Protein AF-A0AA40JRA1-F1 (afdb_monomer)

Foldseek 3Di:
DDDVVVVVVLVVVLCVVCVVLLVVLCCFLPVVLVVVLVCLVVCPVVHDPVSNVVSVVVNVVSVLSNQLSVQLVVCSSVVVDDSVCSSVRSVVCSVVVVVVVVVVVVVVVVVCVVPVVVCVVVVDDPD

Nearest PDB structures (foldseek):
  4whe-assembly1_A  TM=5.101E-01  e=4.715E+00  Escherichia coli K-12
  7o3z-assembly1_F  TM=3.644E-01  e=2.823E+00  Synechocystis sp. PCC 6803 substr. Kazusa
  7o40-assembly1_F  TM=4.277E-01  e=4.454E+00  Synechocystis sp. PCC 6803 substr. Kazusa
  8qbr-assembly1_A  TM=3.383E-01  e=5.594E+00  Nostoc punctiforme

Solvent-accessible surface area (backbone atoms only — not comparable to full-atom values): 6986 Å² total; per-residue (Å²): 132,86,56,69,66,62,55,50,53,52,49,52,50,52,46,65,80,36,38,87,62,49,47,63,44,46,43,62,22,45,49,51,42,53,64,55,56,73,49,46,65,67,60,45,61,91,42,54,72,68,56,43,51,52,51,52,54,50,51,51,51,39,52,53,40,29,52,33,34,52,42,17,52,48,28,40,76,67,65,75,33,57,73,87,48,10,59,56,53,12,59,73,44,39,64,62,49,49,53,50,50,52,50,50,48,52,51,52,53,60,70,50,47,61,57,64,52,52,42,46,77,70,69,48,83,88,126

Structure (mmCIF, N/CA/C/O backbone):
data_AF-A0AA40JRA1-F1
#
_entry.id   AF-A0AA40JRA1-F1
#
loop_
_atom_site.group_PDB
_atom_site.id
_atom_site.type_symbol
_atom_site.label_atom_id
_atom_site.label_alt_id
_atom_site.label_comp_id
_atom_site.label_asym_id
_atom_site.label_entity_id
_atom_site.label_seq_id
_atom_site.pdbx_PDB_ins_code
_atom_site.Cartn_x
_atom_site.Cartn_y
_atom_site.Cartn_z
_atom_site.occupancy
_atom_site.B_iso_or_equiv
_atom_site.auth_seq_id
_atom_site.auth_comp_id
_atom_site.auth_asym_id
_atom_site.auth_atom_id
_atom_site.pdbx_PDB_model_num
ATOM 1 N N . MET A 1 1 ? 16.091 -24.709 -1.041 1.00 64.38 1 MET A N 1
ATOM 2 C CA . MET A 1 1 ? 15.879 -23.505 -0.207 1.00 64.38 1 MET A CA 1
ATOM 3 C C . MET A 1 1 ? 16.682 -22.359 -0.797 1.00 64.38 1 MET A C 1
ATOM 5 O O . MET A 1 1 ? 17.833 -22.584 -1.155 1.00 64.38 1 MET A O 1
ATOM 9 N N . ALA A 1 2 ? 16.090 -21.173 -0.958 1.00 75.12 2 ALA A N 1
ATOM 10 C CA . ALA A 1 2 ? 16.838 -19.990 -1.382 1.00 75.12 2 ALA A CA 1
ATOM 11 C C . ALA A 1 2 ? 17.784 -19.551 -0.253 1.00 75.12 2 ALA A C 1
ATOM 13 O O . ALA A 1 2 ? 17.386 -19.539 0.911 1.00 75.12 2 ALA A O 1
ATOM 14 N N . LYS A 1 3 ? 19.038 -19.221 -0.579 1.00 91.19 3 LYS A N 1
ATOM 15 C CA . LYS A 1 3 ? 19.971 -18.625 0.387 1.00 91.19 3 LYS A CA 1
ATOM 16 C C . LYS A 1 3 ? 19.662 -17.134 0.489 1.00 91.19 3 LYS A C 1
ATOM 18 O O . LYS A 1 3 ? 19.595 -16.467 -0.540 1.00 91.19 3 LYS A O 1
ATOM 23 N N . MET A 1 4 ? 19.504 -16.613 1.707 1.00 91.38 4 MET A N 1
ATOM 24 C CA . MET A 1 4 ? 19.113 -15.211 1.914 1.00 91.38 4 MET A CA 1
ATOM 25 C C . MET A 1 4 ? 20.118 -14.219 1.308 1.00 91.38 4 MET A C 1
ATOM 27 O O . MET A 1 4 ? 19.705 -13.219 0.732 1.00 91.38 4 MET A O 1
ATOM 31 N N . GLY A 1 5 ? 21.419 -14.541 1.331 1.00 91.44 5 GLY A N 1
ATOM 32 C CA . GLY A 1 5 ? 22.442 -13.734 0.651 1.00 91.44 5 GLY A CA 1
ATOM 33 C C . GLY A 1 5 ? 22.158 -13.563 -0.844 1.00 91.44 5 GLY A C 1
ATOM 34 O O . GLY A 1 5 ? 22.122 -12.449 -1.342 1.00 91.44 5 GLY A O 1
ATOM 35 N N . THR A 1 6 ? 21.796 -14.648 -1.535 1.00 92.44 6 THR A N 1
ATOM 36 C CA . THR A 1 6 ? 21.457 -14.607 -2.967 1.00 92.44 6 THR A CA 1
ATOM 37 C C . THR A 1 6 ? 20.210 -13.769 -3.262 1.00 92.44 6 THR A C 1
ATOM 39 O O . THR A 1 6 ? 20.105 -13.186 -4.337 1.00 92.44 6 THR A O 1
ATOM 42 N N . VAL A 1 7 ? 19.247 -13.708 -2.338 1.00 91.12 7 VAL A N 1
ATOM 43 C CA . VAL A 1 7 ? 18.057 -12.853 -2.496 1.00 91.12 7 VAL A CA 1
ATOM 44 C C . VAL A 1 7 ? 18.444 -11.380 -2.387 1.00 91.12 7 VAL A C 1
ATOM 46 O O . VAL A 1 7 ? 17.977 -10.567 -3.184 1.00 91.12 7 VAL A O 1
ATOM 49 N N . TRP A 1 8 ? 19.315 -11.043 -1.435 1.00 92.00 8 TRP A N 1
ATOM 50 C CA . TRP A 1 8 ? 19.790 -9.676 -1.248 1.00 92.00 8 TRP A CA 1
ATOM 51 C C . TRP A 1 8 ? 20.636 -9.195 -2.426 1.00 92.00 8 TRP A C 1
ATOM 53 O O . TRP A 1 8 ? 20.359 -8.124 -2.960 1.00 92.00 8 TRP A O 1
ATOM 63 N N . ASP A 1 9 ? 21.573 -10.023 -2.898 1.00 94.38 9 ASP A N 1
ATOM 64 C CA . ASP A 1 9 ? 22.420 -9.703 -4.051 1.00 94.38 9 ASP A CA 1
ATOM 65 C C . ASP A 1 9 ? 21.569 -9.398 -5.292 1.00 94.38 9 ASP A C 1
ATOM 67 O O . ASP A 1 9 ? 21.721 -8.348 -5.912 1.00 94.38 9 ASP A O 1
ATOM 71 N N . ARG A 1 10 ? 20.583 -10.255 -5.593 1.00 92.00 10 ARG A N 1
ATOM 72 C CA . ARG A 1 10 ? 19.661 -10.048 -6.724 1.00 92.00 10 ARG A CA 1
ATOM 73 C C . ARG A 1 10 ? 18.773 -8.820 -6.563 1.00 92.00 10 ARG A C 1
ATOM 75 O O . ARG A 1 10 ? 18.413 -8.187 -7.551 1.00 92.00 10 ARG A O 1
ATOM 82 N N . THR A 1 11 ? 18.384 -8.493 -5.333 1.00 91.50 11 THR A N 1
ATOM 83 C CA . THR A 1 11 ? 17.578 -7.295 -5.065 1.00 91.50 11 THR A CA 1
ATOM 84 C C . THR A 1 11 ? 18.410 -6.034 -5.281 1.00 91.50 11 THR A C 1
ATOM 86 O O . THR A 1 11 ? 17.927 -5.088 -5.899 1.00 91.50 11 THR A O 1
ATOM 89 N N . ALA A 1 12 ? 19.662 -6.024 -4.817 1.00 93.38 12 ALA A N 1
ATOM 90 C CA . ALA A 1 12 ? 20.586 -4.915 -5.023 1.00 93.38 12 ALA A CA 1
ATOM 91 C C . ALA A 1 12 ? 20.903 -4.711 -6.513 1.00 93.38 12 ALA A C 1
ATOM 93 O O . ALA A 1 12 ? 20.855 -3.578 -6.985 1.00 93.38 12 ALA A O 1
ATOM 94 N N . GLU A 1 13 ? 21.141 -5.797 -7.253 1.00 93.50 13 GLU A N 1
ATOM 95 C CA . GLU A 1 13 ? 21.330 -5.781 -8.710 1.00 93.50 13 GLU A CA 1
ATOM 96 C C . GLU A 1 13 ? 20.097 -5.200 -9.422 1.00 93.50 13 GLU A C 1
ATOM 98 O O . GLU A 1 13 ? 20.208 -4.209 -10.142 1.00 93.50 13 GLU A O 1
ATOM 103 N N . PHE A 1 14 ? 18.894 -5.709 -9.122 1.00 92.69 14 PHE A N 1
ATOM 104 C CA . PHE A 1 14 ? 17.647 -5.183 -9.690 1.00 92.69 14 PHE A CA 1
ATOM 105 C C . PHE A 1 14 ? 17.458 -3.686 -9.413 1.00 92.69 14 PHE A C 1
ATOM 107 O O . PHE A 1 14 ? 17.082 -2.933 -10.316 1.00 92.69 14 PHE A O 1
ATOM 114 N N . LEU A 1 15 ? 17.690 -3.250 -8.172 1.00 92.38 15 LEU A N 1
ATOM 115 C CA . LEU A 1 15 ? 17.545 -1.848 -7.788 1.00 92.38 15 LEU A CA 1
ATOM 116 C C . LEU A 1 15 ? 18.591 -0.960 -8.461 1.00 92.38 15 LEU A C 1
ATOM 118 O O . LEU A 1 15 ? 18.236 0.142 -8.867 1.00 92.38 15 LEU A O 1
ATOM 122 N N . GLY A 1 16 ? 19.833 -1.429 -8.602 1.00 91.94 16 GLY A N 1
ATOM 123 C CA . GLY A 1 16 ? 20.887 -0.724 -9.329 1.00 91.94 16 GLY A CA 1
ATOM 124 C C . GLY A 1 16 ? 20.519 -0.514 -10.796 1.00 91.94 16 GLY A C 1
ATOM 125 O O . GLY A 1 16 ? 20.532 0.618 -11.279 1.00 91.94 16 GLY A O 1
ATOM 126 N N . ASP A 1 17 ? 20.086 -1.580 -11.466 1.00 91.94 17 ASP A N 1
ATOM 127 C CA . ASP A 1 17 ? 19.775 -1.563 -12.898 1.00 91.94 17 ASP A CA 1
ATOM 128 C C . ASP A 1 17 ? 18.491 -0.791 -13.231 1.00 91.94 17 ASP A C 1
ATOM 130 O O . ASP A 1 17 ? 18.360 -0.207 -14.309 1.00 91.94 17 ASP A O 1
ATOM 134 N N . ASN A 1 18 ? 17.525 -0.766 -12.308 1.00 91.94 18 ASN A N 1
ATOM 135 C CA . ASN A 1 18 ? 16.201 -0.187 -12.544 1.00 91.94 18 ASN A CA 1
ATOM 136 C C . ASN A 1 18 ? 15.942 1.087 -11.737 1.00 91.94 18 ASN A C 1
ATOM 138 O O . ASN A 1 18 ? 14.810 1.571 -11.732 1.00 91.94 18 ASN A O 1
ATOM 142 N N . LEU A 1 19 ? 16.954 1.669 -11.082 1.00 92.19 19 LEU A N 1
ATOM 143 C CA . LEU A 1 19 ? 16.772 2.788 -10.150 1.00 92.19 19 LEU A CA 1
ATOM 144 C C . LEU A 1 19 ? 15.938 3.928 -10.747 1.00 92.19 19 LEU A C 1
ATOM 146 O O . LEU A 1 19 ? 15.007 4.411 -10.107 1.00 92.19 19 LEU A O 1
ATOM 150 N N . GLY A 1 20 ? 16.218 4.314 -11.996 1.00 92.25 20 GLY A N 1
ATOM 151 C CA . GLY A 1 20 ? 15.498 5.392 -12.680 1.00 92.25 20 GLY A CA 1
ATOM 152 C C . GLY A 1 20 ? 14.000 5.124 -12.882 1.00 92.25 20 GLY A C 1
ATOM 153 O O . GLY A 1 20 ? 13.214 6.067 -12.938 1.00 92.25 20 GLY A O 1
ATOM 154 N N . ALA A 1 21 ? 13.589 3.857 -12.956 1.00 91.94 21 ALA A N 1
ATOM 155 C CA . ALA A 1 21 ? 12.188 3.459 -13.070 1.00 91.94 21 ALA A CA 1
ATOM 156 C C . ALA A 1 21 ? 11.536 3.208 -11.702 1.00 91.94 21 ALA A C 1
ATOM 158 O O . ALA A 1 21 ? 10.383 3.582 -11.483 1.00 91.94 21 ALA A O 1
ATOM 159 N N . THR A 1 22 ? 12.269 2.590 -10.777 1.00 93.19 22 THR A N 1
ATOM 160 C CA . THR A 1 22 ? 11.745 2.171 -9.473 1.00 93.19 22 THR A CA 1
ATOM 161 C C . THR A 1 22 ? 11.646 3.338 -8.494 1.00 93.19 22 THR A C 1
ATOM 163 O O . THR A 1 22 ? 10.679 3.422 -7.739 1.00 93.19 22 THR A O 1
ATOM 166 N N . LEU A 1 23 ? 12.610 4.264 -8.518 1.00 95.06 23 LEU A N 1
ATOM 167 C CA . LEU A 1 23 ? 12.700 5.365 -7.557 1.00 95.06 23 LEU A CA 1
ATOM 168 C C . LEU A 1 23 ? 11.488 6.312 -7.606 1.00 95.06 23 LEU A C 1
ATOM 170 O O . LEU A 1 23 ? 10.924 6.565 -6.543 1.00 95.06 23 LEU A O 1
ATOM 174 N N . PRO A 1 24 ? 11.013 6.799 -8.772 1.00 95.06 24 PRO A N 1
ATOM 175 C CA . PRO A 1 24 ? 9.838 7.672 -8.810 1.00 95.06 24 PRO A CA 1
ATOM 176 C C . PRO A 1 24 ? 8.584 6.995 -8.251 1.00 95.06 24 PRO A C 1
ATOM 178 O O . PRO A 1 24 ? 7.819 7.618 -7.516 1.00 95.06 24 PRO A O 1
ATOM 181 N N . VAL A 1 25 ? 8.394 5.705 -8.555 1.00 95.69 25 VAL A N 1
ATOM 182 C CA . VAL A 1 25 ? 7.275 4.913 -8.026 1.00 95.69 25 VAL A CA 1
ATOM 183 C C . VAL A 1 25 ? 7.405 4.767 -6.515 1.00 95.69 25 VAL A C 1
ATOM 185 O O . VAL A 1 25 ? 6.429 4.982 -5.806 1.00 95.69 25 VAL A O 1
ATOM 188 N N . ALA A 1 26 ? 8.600 4.452 -6.011 1.00 95.94 26 ALA A N 1
ATOM 189 C CA . ALA A 1 26 ? 8.823 4.275 -4.582 1.00 95.94 26 ALA A CA 1
ATOM 190 C C . ALA A 1 26 ? 8.617 5.575 -3.790 1.00 95.94 26 ALA A C 1
ATOM 192 O O . ALA A 1 26 ? 8.000 5.565 -2.722 1.00 95.94 26 ALA A O 1
ATOM 193 N N . LEU A 1 27 ? 9.084 6.702 -4.336 1.00 97.56 27 LEU A N 1
ATOM 194 C CA . LEU A 1 27 ? 8.881 8.015 -3.736 1.00 97.56 27 LEU A CA 1
ATOM 195 C C . LEU A 1 27 ? 7.393 8.370 -3.678 1.00 97.56 27 LEU A C 1
ATOM 197 O O . LEU A 1 27 ? 6.885 8.728 -2.618 1.00 97.56 27 LEU A O 1
ATOM 201 N N . LEU A 1 28 ? 6.688 8.226 -4.800 1.00 97.25 28 LEU A N 1
ATOM 202 C CA . LEU A 1 28 ? 5.277 8.584 -4.902 1.00 97.25 28 LEU A CA 1
ATOM 203 C C . LEU A 1 28 ? 4.376 7.664 -4.072 1.00 97.25 28 LEU A C 1
ATOM 205 O O . LEU A 1 28 ? 3.473 8.146 -3.396 1.00 97.25 28 LEU A O 1
ATOM 209 N N . ALA A 1 29 ? 4.588 6.352 -4.155 1.00 97.50 29 ALA A N 1
ATOM 210 C CA . ALA A 1 29 ? 3.658 5.370 -3.615 1.00 97.50 29 ALA A CA 1
ATOM 211 C C . ALA A 1 29 ? 3.943 4.967 -2.169 1.00 97.50 29 ALA A C 1
ATOM 213 O O . ALA A 1 29 ? 3.034 4.468 -1.520 1.00 97.50 29 ALA A O 1
ATOM 214 N N . PHE A 1 30 ? 5.160 5.175 -1.658 1.00 97.00 30 PHE A N 1
ATOM 215 C CA . PHE A 1 30 ? 5.511 4.774 -0.291 1.00 97.00 30 PHE A CA 1
ATOM 216 C C . PHE A 1 30 ? 6.046 5.937 0.538 1.00 97.00 30 PHE A C 1
ATOM 218 O O . PHE A 1 30 ? 5.516 6.213 1.611 1.00 97.00 30 PHE A O 1
ATOM 225 N N . PHE A 1 31 ? 7.072 6.640 0.049 1.00 97.62 31 PHE A N 1
ATOM 226 C CA . PHE A 1 31 ? 7.738 7.677 0.842 1.00 97.62 31 PHE A CA 1
ATOM 227 C C . PHE A 1 31 ? 6.816 8.864 1.145 1.00 97.62 31 PHE A C 1
ATOM 229 O O . PHE A 1 31 ? 6.709 9.272 2.302 1.00 97.62 31 PHE A O 1
ATOM 236 N N . VAL A 1 32 ? 6.143 9.409 0.127 1.00 97.25 32 VAL A N 1
ATOM 237 C CA . VAL A 1 32 ? 5.235 10.557 0.284 1.00 97.25 32 VAL A CA 1
ATOM 238 C C . VAL A 1 32 ? 4.071 10.218 1.227 1.00 97.25 32 VAL A C 1
ATOM 240 O O . VAL A 1 32 ? 3.911 10.942 2.211 1.00 97.25 32 VAL A O 1
ATOM 243 N N . PRO A 1 33 ? 3.316 9.117 1.021 1.00 97.19 33 PRO A N 1
ATOM 244 C CA . PRO A 1 33 ? 2.302 8.671 1.971 1.00 97.19 33 PRO A CA 1
ATOM 245 C C . PRO A 1 33 ? 2.811 8.538 3.405 1.00 97.19 33 PRO A C 1
ATOM 247 O O . PRO A 1 33 ? 2.269 9.176 4.302 1.00 97.19 33 PRO A O 1
ATOM 250 N N . ALA A 1 34 ? 3.892 7.783 3.624 1.00 96.06 34 ALA A N 1
ATOM 251 C CA . ALA A 1 34 ? 4.414 7.535 4.966 1.00 96.06 34 ALA A CA 1
ATOM 252 C C . ALA A 1 34 ? 4.858 8.826 5.674 1.00 96.06 34 ALA A C 1
ATOM 254 O O . ALA A 1 34 ? 4.609 8.999 6.868 1.00 96.06 34 ALA A O 1
ATOM 255 N N . SER A 1 35 ? 5.469 9.755 4.932 1.00 95.94 35 SER A N 1
ATOM 256 C CA . SER A 1 35 ? 5.907 11.050 5.467 1.00 95.94 35 SER A CA 1
ATOM 257 C C . SER A 1 35 ? 4.728 11.919 5.915 1.00 95.94 35 SER A C 1
ATOM 259 O O . SER A 1 35 ? 4.813 12.602 6.934 1.00 95.94 35 SER A O 1
ATOM 261 N N . ILE A 1 36 ? 3.618 11.886 5.171 1.00 96.19 36 ILE A N 1
ATOM 262 C CA . ILE A 1 36 ? 2.409 12.655 5.485 1.00 96.19 36 ILE A CA 1
ATOM 263 C C . ILE A 1 36 ? 1.633 11.993 6.633 1.00 96.19 36 ILE A C 1
ATOM 265 O O . ILE A 1 36 ? 1.267 12.663 7.601 1.00 96.19 36 ILE A O 1
ATOM 269 N N . GLU A 1 37 ? 1.423 10.676 6.563 1.00 95.88 37 GLU A N 1
ATOM 270 C CA . GLU A 1 37 ? 0.675 9.913 7.571 1.00 95.88 37 GLU A CA 1
ATOM 271 C C . GLU A 1 37 ? 1.318 9.972 8.957 1.00 95.88 37 GLU A C 1
ATOM 273 O O . GLU A 1 37 ? 0.602 9.978 9.961 1.00 95.88 37 GLU A O 1
ATOM 278 N N . GLY A 1 38 ? 2.648 10.103 9.032 1.00 92.69 38 GLY A N 1
ATOM 279 C CA . GLY A 1 38 ? 3.363 10.300 10.295 1.00 92.69 38 GLY A CA 1
ATOM 280 C C . GLY A 1 38 ? 2.854 11.492 11.117 1.00 92.69 38 GLY A C 1
ATOM 281 O O . GLY A 1 38 ? 2.964 11.485 12.341 1.00 92.69 38 GLY A O 1
ATOM 282 N N . SER A 1 39 ? 2.222 12.480 10.474 1.00 92.88 39 SER A N 1
ATOM 283 C CA . SER A 1 39 ? 1.650 13.658 11.142 1.00 92.88 39 SER A CA 1
ATOM 284 C C . SER A 1 39 ? 0.168 13.507 11.519 1.00 92.88 39 SER A C 1
ATOM 286 O O . SER A 1 39 ? -0.370 14.338 12.252 1.00 92.88 39 SER A O 1
ATOM 288 N N . PHE A 1 40 ? -0.526 12.457 11.059 1.00 95.25 40 PHE A N 1
ATOM 289 C CA . PHE A 1 40 ? -1.984 12.349 11.211 1.00 95.25 40 PHE A CA 1
ATOM 290 C C . PHE A 1 40 ? -2.427 12.201 12.662 1.00 95.25 40 PHE A C 1
ATOM 292 O O . PHE A 1 40 ? -3.486 12.702 13.023 1.00 95.25 40 PHE A O 1
ATOM 299 N N . GLN A 1 41 ? -1.648 11.527 13.510 1.00 93.56 41 GLN A N 1
ATOM 300 C CA . GLN A 1 41 ? -2.039 11.343 14.912 1.00 93.56 41 GLN A CA 1
ATOM 301 C C . GLN A 1 41 ? -2.106 12.674 15.665 1.00 93.56 41 GLN A C 1
ATOM 303 O O . GLN A 1 41 ? -3.088 12.929 16.357 1.00 93.56 41 GLN A O 1
ATOM 308 N N . ALA A 1 42 ? -1.117 13.547 15.462 1.00 93.25 42 ALA A N 1
ATOM 309 C CA . ALA A 1 42 ? -1.124 14.886 16.038 1.00 93.25 42 ALA A CA 1
ATOM 310 C C . ALA A 1 42 ? -2.297 15.724 15.503 1.00 93.25 42 ALA A C 1
ATOM 312 O O . ALA A 1 42 ? -2.967 16.394 16.278 1.00 93.25 42 ALA A O 1
ATOM 313 N N . ALA A 1 43 ? -2.595 15.632 14.202 1.00 91.69 43 ALA A N 1
ATOM 314 C CA . ALA A 1 43 ? -3.710 16.357 13.589 1.00 91.69 43 ALA A CA 1
ATOM 315 C C . ALA A 1 43 ? -5.098 15.867 14.050 1.00 91.69 43 ALA A C 1
ATOM 317 O O . ALA A 1 43 ? -6.042 16.650 14.113 1.00 91.69 43 ALA A O 1
ATOM 318 N N . LYS A 1 44 ? -5.237 14.575 14.376 1.00 94.81 44 LYS A N 1
ATOM 319 C CA . LYS A 1 44 ? -6.481 14.004 14.919 1.00 94.81 44 LYS A CA 1
ATOM 320 C C . LYS A 1 44 ? -6.707 14.385 16.384 1.00 94.81 44 LYS A C 1
ATOM 322 O O . LYS A 1 44 ? -7.855 14.459 16.816 1.00 94.81 44 LYS A O 1
ATOM 327 N N . ALA A 1 45 ? -5.644 14.609 17.154 1.00 94.06 45 ALA A N 1
ATOM 328 C CA . ALA A 1 45 ? -5.748 14.956 18.566 1.00 94.06 45 ALA A CA 1
ATOM 329 C C . ALA A 1 45 ? -6.397 16.342 18.742 1.00 94.06 45 ALA A C 1
ATOM 331 O O . ALA A 1 45 ? -5.811 17.364 18.401 1.00 94.06 45 ALA A O 1
ATOM 332 N N . GLY A 1 46 ? -7.626 16.374 19.265 1.00 88.31 46 GLY A N 1
ATOM 333 C CA . GLY A 1 46 ? -8.403 17.613 19.415 1.00 88.31 46 GLY A CA 1
ATOM 334 C C . GLY A 1 46 ? -9.011 18.146 18.111 1.00 88.31 46 GLY A C 1
ATOM 335 O O . GLY A 1 46 ? -9.557 19.247 18.104 1.00 88.31 46 GLY A O 1
ATOM 336 N N . GLY A 1 47 ? -8.927 17.381 17.018 1.00 91.56 47 GLY A N 1
ATOM 337 C CA . GLY A 1 47 ? -9.550 17.715 15.740 1.00 91.56 47 GLY A CA 1
ATOM 338 C C . GLY A 1 47 ? -11.064 17.488 15.747 1.00 91.56 47 GLY A C 1
ATOM 339 O O . GLY A 1 47 ? -11.583 16.680 16.519 1.00 91.56 47 GLY A O 1
ATOM 340 N N . SER A 1 48 ? -11.781 18.182 14.859 1.00 96.56 48 SER A N 1
ATOM 341 C CA . SER A 1 48 ? -13.216 17.944 14.678 1.00 96.56 48 SER A CA 1
ATOM 342 C C . SER A 1 48 ? -13.479 16.563 14.047 1.00 96.56 48 SER A C 1
ATOM 344 O O . SER A 1 48 ? -12.611 16.035 13.339 1.00 96.56 48 SER A O 1
ATOM 346 N N . PRO A 1 49 ? -14.665 15.958 14.254 1.00 95.94 49 PRO A N 1
ATOM 347 C CA . PRO A 1 49 ? -15.012 14.675 13.640 1.00 95.94 49 PRO A CA 1
ATOM 348 C C . PRO A 1 49 ? -14.881 14.670 12.108 1.00 95.94 49 PRO A C 1
ATOM 350 O O . PRO A 1 49 ? -14.447 13.673 11.530 1.00 95.94 49 PRO A O 1
ATOM 353 N N . GLU A 1 50 ? -15.197 15.786 11.444 1.00 96.44 50 GLU A N 1
ATOM 354 C CA . GLU A 1 50 ? -15.078 15.926 9.989 1.00 96.44 50 GLU A CA 1
ATOM 355 C C . GLU A 1 50 ? -13.615 15.890 9.536 1.00 96.44 50 GLU A C 1
ATOM 357 O O . GLU A 1 50 ? -13.287 15.221 8.553 1.00 96.44 50 GLU A O 1
ATOM 362 N N . LEU A 1 51 ? -12.719 16.556 10.277 1.00 96.19 51 LEU A N 1
ATOM 363 C CA . LEU A 1 51 ? -11.283 16.497 10.012 1.00 96.19 51 LEU A CA 1
ATOM 364 C C . LEU A 1 51 ? -10.776 15.061 10.161 1.00 96.19 51 LEU A C 1
ATOM 366 O O . LEU A 1 51 ? -10.099 14.556 9.267 1.00 96.19 51 LEU A O 1
ATOM 370 N N . VAL A 1 52 ? -11.144 14.379 11.247 1.00 96.69 52 VAL A N 1
ATOM 371 C CA . VAL A 1 52 ? -10.739 12.988 11.494 1.00 96.69 52 VAL A CA 1
ATOM 372 C C . VAL A 1 52 ? -11.188 12.071 10.353 1.00 96.69 52 VAL A C 1
ATOM 374 O O . VAL A 1 52 ? -10.381 11.293 9.842 1.00 96.69 52 VAL A O 1
ATOM 377 N N . LEU A 1 53 ? -12.441 12.191 9.905 1.00 96.81 53 LEU A N 1
ATOM 378 C CA . LEU A 1 53 ? -12.955 11.427 8.768 1.00 96.81 53 LEU A CA 1
ATOM 379 C C . LEU A 1 53 ? -12.174 11.724 7.481 1.00 96.81 53 LEU A C 1
ATOM 381 O O . LEU A 1 53 ? -11.802 10.797 6.762 1.00 96.81 53 LEU A O 1
ATOM 385 N N . SER A 1 54 ? -11.885 12.998 7.203 1.00 97.38 54 SER A N 1
ATOM 386 C CA . SER A 1 54 ? -11.123 13.387 6.012 1.00 97.38 54 SER A CA 1
ATOM 387 C C . SER A 1 54 ? -9.721 12.766 5.994 1.00 97.38 54 SER A C 1
ATOM 389 O O . SER A 1 54 ? -9.295 12.244 4.965 1.00 97.38 54 SER A O 1
ATOM 391 N N . LEU A 1 55 ? -9.040 12.716 7.145 1.00 97.19 55 LEU A N 1
ATOM 392 C CA . LEU A 1 55 ? -7.720 12.099 7.273 1.00 97.19 55 LEU A CA 1
ATOM 393 C C . LEU A 1 55 ? -7.771 10.585 7.038 1.00 97.19 55 LEU A C 1
ATOM 395 O O . 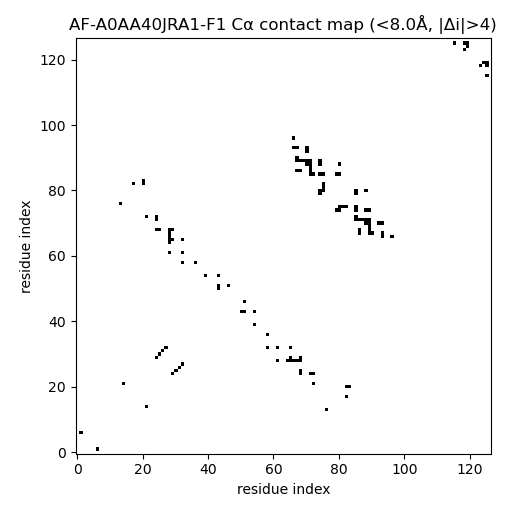LEU A 1 55 ? -6.885 10.046 6.378 1.00 97.19 55 LEU A O 1
ATOM 399 N N . TYR A 1 56 ? -8.822 9.897 7.499 1.00 96.62 56 TYR A N 1
ATOM 400 C CA . TYR A 1 56 ? -9.013 8.476 7.188 1.00 96.62 56 TYR A CA 1
ATOM 401 C C . TYR A 1 56 ? -9.256 8.225 5.697 1.00 96.62 56 TYR A C 1
ATOM 403 O O . TYR A 1 56 ? -8.731 7.257 5.149 1.00 96.62 56 TYR A O 1
ATOM 411 N N . LEU A 1 57 ? -10.004 9.095 5.013 1.00 97.56 57 LEU A N 1
ATOM 412 C CA . LEU A 1 57 ? -10.200 8.986 3.563 1.00 97.56 57 LEU A CA 1
ATOM 413 C C . LEU A 1 57 ? -8.893 9.212 2.791 1.00 97.56 57 LEU A C 1
ATOM 415 O O . LEU A 1 57 ? -8.618 8.495 1.828 1.00 97.56 57 LEU A O 1
ATOM 419 N N . VAL A 1 58 ? -8.060 10.160 3.232 1.00 97.69 58 VAL A N 1
ATOM 420 C CA . VAL A 1 58 ? -6.721 10.368 2.658 1.00 97.69 58 VAL A CA 1
ATOM 421 C C . VAL A 1 58 ? -5.833 9.147 2.897 1.00 97.69 58 VAL A C 1
ATOM 423 O O . VAL A 1 58 ? -5.196 8.672 1.960 1.00 97.69 58 VAL A O 1
ATOM 426 N N . GLN A 1 59 ? -5.841 8.586 4.109 1.00 96.75 59 GLN A N 1
ATOM 427 C CA . GLN A 1 59 ? -5.104 7.360 4.427 1.00 96.75 59 GLN A CA 1
ATOM 428 C C . GLN A 1 59 ? -5.557 6.179 3.554 1.00 96.75 59 GLN A C 1
ATOM 430 O O . GLN A 1 59 ? -4.734 5.419 3.047 1.00 96.75 59 GLN A O 1
ATOM 435 N N . LEU A 1 60 ? -6.861 6.045 3.302 1.00 96.12 60 LEU A N 1
ATOM 436 C CA . LEU A 1 60 ? -7.380 5.033 2.383 1.00 96.12 60 LEU A CA 1
ATOM 437 C C . LEU A 1 60 ? -6.848 5.241 0.955 1.00 96.12 60 LEU A C 1
ATOM 439 O O . LEU A 1 60 ? -6.406 4.284 0.317 1.00 96.12 60 LEU A O 1
ATOM 443 N N . ALA A 1 61 ? -6.850 6.481 0.456 1.00 97.44 61 ALA A N 1
ATOM 444 C CA . ALA A 1 61 ? -6.308 6.805 -0.864 1.00 97.44 61 ALA A CA 1
ATOM 445 C C . ALA A 1 61 ? -4.804 6.487 -0.965 1.00 97.44 61 ALA A C 1
ATOM 447 O O . ALA A 1 61 ? -4.352 5.923 -1.964 1.00 97.44 61 ALA A O 1
ATOM 448 N N . PHE A 1 62 ? -4.039 6.779 0.086 1.00 97.94 62 PHE A N 1
ATOM 449 C CA . PHE A 1 62 ? -2.630 6.414 0.204 1.00 97.94 62 PHE A CA 1
ATOM 450 C C . PHE A 1 62 ? -2.398 4.902 0.244 1.00 97.94 62 PHE A C 1
ATOM 452 O O . PHE A 1 62 ? -1.483 4.413 -0.423 1.00 97.94 62 PHE A O 1
ATOM 459 N N . GLY A 1 63 ? -3.254 4.143 0.927 1.00 96.31 63 GLY A N 1
ATOM 460 C CA . GLY A 1 63 ? -3.224 2.681 0.898 1.00 96.31 63 GLY A CA 1
ATOM 461 C C . GLY A 1 63 ? -3.443 2.120 -0.511 1.00 96.31 63 GLY A C 1
ATOM 462 O O . GLY A 1 63 ? -2.706 1.240 -0.958 1.00 96.31 63 GLY A O 1
ATOM 463 N N . ILE A 1 64 ? -4.402 2.678 -1.259 1.00 96.75 64 ILE A N 1
ATOM 464 C CA . ILE A 1 64 ? -4.654 2.300 -2.660 1.00 96.75 64 ILE A CA 1
ATOM 465 C C . ILE A 1 64 ? -3.445 2.635 -3.546 1.00 96.75 64 ILE A C 1
ATOM 467 O O . ILE A 1 64 ? -3.033 1.815 -4.371 1.00 96.75 64 ILE A O 1
ATOM 471 N N . LEU A 1 65 ? -2.848 3.815 -3.362 1.00 97.56 65 LEU A N 1
ATOM 472 C CA . LEU A 1 65 ? -1.651 4.233 -4.092 1.00 97.56 65 LEU A CA 1
ATOM 473 C C . LEU A 1 65 ? -0.450 3.322 -3.786 1.00 97.56 65 LEU A C 1
AT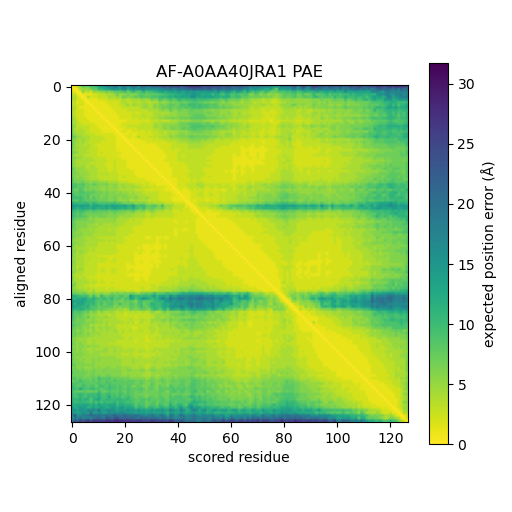OM 475 O O . LEU A 1 65 ? 0.265 2.915 -4.702 1.00 97.56 65 LEU A O 1
ATOM 479 N N . SER A 1 66 ? -0.271 2.942 -2.521 1.00 97.56 66 SER A N 1
ATOM 480 C CA . SER A 1 66 ? 0.771 2.008 -2.079 1.00 97.56 66 SER A CA 1
ATOM 481 C C . SER A 1 66 ? 0.589 0.627 -2.712 1.00 97.56 66 SER A C 1
ATOM 483 O O . SER A 1 66 ? 1.554 0.018 -3.178 1.00 97.56 66 SER A O 1
ATOM 485 N N . LEU A 1 67 ? -0.655 0.141 -2.799 1.00 96.94 67 LEU A N 1
ATOM 486 C CA . LEU A 1 67 ? -0.976 -1.122 -3.464 1.00 96.94 67 LEU A CA 1
ATOM 487 C C . LEU A 1 67 ? -0.676 -1.068 -4.968 1.00 96.94 67 LEU A C 1
ATOM 489 O O . LEU A 1 67 ? -0.117 -2.008 -5.527 1.00 96.94 67 LEU A O 1
ATOM 493 N N . TRP A 1 68 ? -0.993 0.042 -5.638 1.00 97.25 68 TRP A N 1
ATOM 494 C CA . TRP A 1 68 ? -0.578 0.244 -7.027 1.00 97.25 68 TRP A CA 1
ATOM 495 C C . TRP A 1 68 ? 0.952 0.203 -7.179 1.00 97.25 68 TRP A C 1
ATOM 497 O O . TRP A 1 68 ? 1.467 -0.440 -8.101 1.00 97.25 68 TRP A O 1
ATOM 507 N N . GLY A 1 69 ? 1.679 0.871 -6.279 1.00 96.62 69 GLY A N 1
ATOM 508 C CA . GLY A 1 69 ? 3.139 0.904 -6.276 1.00 96.62 69 GLY A CA 1
ATOM 509 C C . GLY A 1 69 ? 3.750 -0.487 -6.124 1.00 96.62 69 GLY A C 1
ATOM 510 O O . GLY A 1 69 ? 4.636 -0.859 -6.895 1.00 96.62 69 GLY A O 1
ATOM 511 N N . SER A 1 70 ? 3.233 -1.297 -5.195 1.00 96.19 70 SER A N 1
ATOM 512 C CA . SER A 1 70 ? 3.742 -2.653 -4.950 1.00 96.19 70 SER A CA 1
ATOM 513 C C . SER A 1 70 ? 3.505 -3.583 -6.141 1.00 96.19 70 SER A C 1
ATOM 515 O O . SER A 1 70 ? 4.410 -4.323 -6.532 1.00 96.19 70 SER A O 1
ATOM 517 N N . LEU A 1 71 ? 2.337 -3.492 -6.786 1.00 95.75 71 LEU A N 1
ATOM 518 C CA . LEU A 1 71 ? 2.029 -4.230 -8.013 1.00 95.75 71 LEU A CA 1
ATOM 519 C C . LEU A 1 71 ? 2.922 -3.795 -9.179 1.00 95.75 71 LEU A C 1
ATOM 521 O O . LEU A 1 71 ? 3.379 -4.633 -9.954 1.00 95.75 71 LEU A O 1
ATOM 525 N N . THR A 1 72 ? 3.193 -2.496 -9.294 1.00 95.38 72 THR A N 1
ATOM 526 C CA . THR A 1 72 ? 4.058 -1.938 -10.341 1.00 95.38 72 THR A CA 1
ATOM 527 C C . THR A 1 72 ? 5.497 -2.429 -10.187 1.00 95.38 72 THR A C 1
ATOM 529 O O . THR A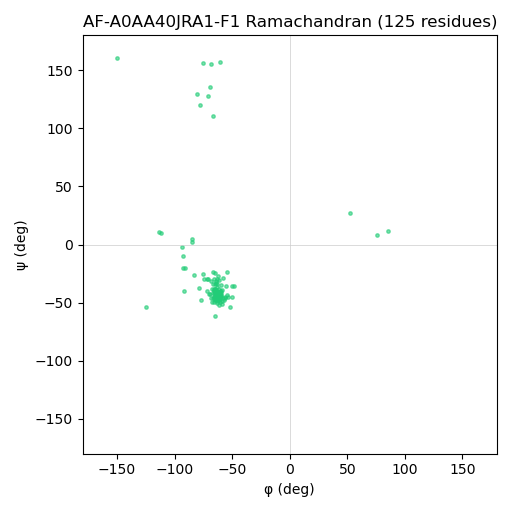 1 72 ? 6.076 -2.926 -11.151 1.00 95.38 72 THR A O 1
ATOM 532 N N . ILE A 1 73 ? 6.062 -2.368 -8.977 1.00 94.44 73 ILE A N 1
ATOM 533 C CA . ILE A 1 73 ? 7.414 -2.883 -8.705 1.00 94.44 73 ILE A CA 1
ATOM 534 C C . ILE A 1 73 ? 7.474 -4.395 -8.912 1.00 94.44 73 ILE A C 1
ATOM 536 O O . ILE A 1 73 ? 8.417 -4.889 -9.524 1.00 94.44 73 ILE A O 1
ATOM 540 N N . SER A 1 74 ? 6.440 -5.123 -8.491 1.00 93.62 74 SER A N 1
ATOM 541 C CA . SER A 1 74 ? 6.354 -6.570 -8.702 1.00 93.62 74 SER A CA 1
ATOM 542 C C . SER A 1 74 ? 6.311 -6.929 -10.191 1.00 93.62 74 SER A C 1
ATOM 544 O O . SER A 1 74 ? 6.990 -7.860 -10.614 1.00 93.62 74 SER A O 1
ATOM 546 N N . ALA A 1 75 ? 5.577 -6.175 -11.016 1.00 93.25 75 ALA A N 1
ATOM 547 C CA . ALA A 1 75 ? 5.543 -6.382 -12.465 1.00 93.25 75 ALA A CA 1
ATOM 548 C C . ALA A 1 75 ? 6.913 -6.145 -13.129 1.00 93.25 75 ALA A C 1
ATOM 550 O O . ALA A 1 75 ? 7.261 -6.877 -14.058 1.00 93.25 75 ALA A O 1
ATOM 551 N N . MET A 1 76 ? 7.690 -5.167 -12.642 1.00 92.00 76 MET A N 1
ATOM 552 C CA . MET A 1 76 ? 9.074 -4.940 -13.084 1.00 92.00 76 MET A CA 1
ATOM 553 C C . MET A 1 76 ? 9.997 -6.083 -12.647 1.00 92.00 76 MET A C 1
ATOM 555 O O . MET A 1 76 ? 10.707 -6.646 -13.474 1.00 92.00 76 MET A O 1
ATOM 559 N N . ALA A 1 77 ? 9.949 -6.464 -11.368 1.00 91.31 77 ALA A N 1
ATOM 560 C CA . ALA A 1 77 ? 10.809 -7.500 -10.797 1.00 91.31 77 ALA A CA 1
ATOM 561 C C . ALA A 1 77 ? 10.565 -8.889 -11.412 1.00 91.31 77 ALA A C 1
ATOM 563 O O . ALA A 1 77 ? 11.493 -9.676 -11.567 1.00 91.31 77 ALA A O 1
ATOM 564 N N . LEU A 1 78 ? 9.321 -9.187 -11.793 1.00 90.94 78 LEU A N 1
ATOM 565 C CA . LEU A 1 78 ? 8.943 -10.446 -12.438 1.00 90.94 78 LEU A CA 1
ATOM 566 C C . LEU A 1 78 ? 9.162 -10.442 -13.963 1.00 90.94 78 LEU A C 1
ATOM 568 O O . LEU A 1 78 ? 8.773 -11.402 -14.624 1.00 90.94 78 LEU A O 1
ATOM 572 N N . ALA A 1 79 ? 9.738 -9.373 -14.529 1.00 83.94 79 ALA A N 1
ATOM 573 C CA . ALA A 1 79 ? 9.934 -9.188 -15.971 1.00 83.94 79 ALA A CA 1
ATOM 574 C C . ALA A 1 79 ? 8.647 -9.364 -16.808 1.00 83.94 79 ALA A C 1
ATOM 576 O O . ALA A 1 79 ? 8.692 -9.715 -17.986 1.00 83.94 79 ALA A O 1
ATOM 577 N N . VAL A 1 80 ? 7.481 -9.099 -16.207 1.00 77.25 80 VAL A N 1
ATOM 578 C CA . VAL A 1 80 ? 6.170 -9.238 -16.867 1.00 77.25 80 VAL A CA 1
ATOM 579 C C . VAL A 1 80 ? 5.929 -8.082 -17.845 1.00 77.25 80 VAL A C 1
ATOM 581 O O . VAL A 1 80 ? 5.181 -8.224 -18.810 1.00 77.25 80 VAL A O 1
ATOM 584 N N . ALA A 1 81 ? 6.572 -6.934 -17.621 1.00 76.06 81 ALA A N 1
ATOM 585 C CA . ALA A 1 81 ? 6.582 -5.809 -18.547 1.00 76.06 81 ALA A CA 1
ATOM 586 C C . ALA A 1 81 ? 7.873 -5.000 -18.442 1.00 76.06 81 ALA A C 1
ATOM 588 O O . ALA A 1 81 ? 8.558 -5.007 -17.422 1.00 76.06 81 ALA A O 1
ATOM 589 N N . SER A 1 82 ? 8.148 -4.222 -19.491 1.00 78.62 82 SER A N 1
ATOM 590 C CA . SER A 1 82 ? 9.145 -3.157 -19.418 1.00 78.62 82 SER A CA 1
ATOM 591 C C . SER A 1 82 ? 8.753 -2.119 -18.360 1.00 78.62 82 SER A C 1
ATOM 593 O O . SER A 1 82 ? 7.570 -1.929 -18.061 1.00 78.62 82 SER A O 1
ATOM 595 N N . ALA A 1 83 ? 9.739 -1.379 -17.850 1.00 74.62 83 ALA A N 1
ATOM 596 C CA . ALA A 1 83 ? 9.538 -0.300 -16.879 1.00 74.62 83 ALA A CA 1
ATOM 597 C C . ALA A 1 83 ? 8.415 0.686 -17.270 1.00 74.62 83 ALA A C 1
ATOM 599 O O . ALA A 1 83 ? 7.648 1.137 -16.423 1.00 74.62 83 ALA A O 1
ATOM 600 N N . ARG A 1 84 ? 8.259 0.973 -18.572 1.00 76.62 84 ARG A N 1
ATOM 601 C CA . ARG A 1 84 ? 7.193 1.844 -19.099 1.00 76.62 84 ARG A CA 1
ATOM 602 C C . ARG A 1 84 ? 5.792 1.219 -19.037 1.00 76.62 84 ARG A C 1
ATOM 604 O O . ARG A 1 84 ? 4.814 1.951 -18.921 1.00 76.62 84 ARG A O 1
ATOM 611 N N . GLY A 1 85 ? 5.677 -0.107 -19.119 1.00 85.94 85 GLY A N 1
ATOM 612 C CA . GLY A 1 85 ? 4.400 -0.834 -19.098 1.00 85.94 85 GLY A CA 1
ATOM 613 C C . GLY A 1 85 ? 3.953 -1.292 -17.707 1.00 85.94 85 GLY A C 1
ATOM 614 O O . GLY A 1 85 ? 2.763 -1.523 -17.487 1.00 85.94 85 GLY A O 1
ATOM 615 N N . ALA A 1 86 ? 4.876 -1.384 -16.748 1.00 88.44 86 ALA A N 1
ATOM 616 C CA . ALA A 1 86 ? 4.605 -1.923 -15.418 1.00 88.44 86 ALA A CA 1
ATOM 617 C C . ALA A 1 86 ? 3.497 -1.166 -14.664 1.00 88.44 86 ALA A C 1
ATOM 619 O O . ALA A 1 86 ? 2.624 -1.787 -14.057 1.00 88.44 86 ALA A O 1
ATOM 620 N N . GLY A 1 87 ? 3.453 0.167 -14.776 1.00 89.31 87 GLY A N 1
ATOM 621 C CA . GLY A 1 87 ? 2.407 0.977 -14.140 1.00 89.31 87 GLY A CA 1
ATOM 622 C C . GLY A 1 87 ? 1.002 0.721 -14.705 1.00 89.31 87 GLY A C 1
ATOM 623 O O . GLY A 1 87 ? 0.007 0.840 -13.987 1.00 89.31 87 GLY A O 1
ATOM 624 N N . ALA A 1 88 ? 0.892 0.340 -15.983 1.00 91.19 88 ALA A N 1
ATOM 625 C CA . ALA A 1 88 ? -0.381 -0.050 -16.589 1.00 91.19 88 ALA A CA 1
ATOM 626 C C . ALA A 1 88 ? -0.858 -1.411 -16.064 1.00 91.19 88 ALA A C 1
ATOM 628 O O . ALA A 1 88 ? -2.038 -1.552 -15.742 1.00 91.19 88 ALA A O 1
ATOM 629 N N . ILE A 1 89 ? 0.058 -2.369 -15.889 1.00 91.06 89 ILE A N 1
ATOM 630 C CA . ILE A 1 89 ? -0.248 -3.658 -15.252 1.00 91.06 89 ILE A CA 1
ATOM 631 C C . ILE A 1 89 ? -0.701 -3.447 -13.809 1.00 91.06 89 ILE A C 1
ATOM 633 O O . ILE A 1 89 ? -1.729 -3.998 -13.413 1.00 91.06 89 ILE A O 1
ATOM 637 N N . GLY A 1 90 ? 0.009 -2.606 -13.051 1.00 89.56 90 GLY A N 1
ATOM 638 C CA . GLY A 1 90 ? -0.370 -2.255 -11.685 1.00 89.56 90 GLY A CA 1
ATOM 639 C C . GLY A 1 90 ? -1.807 -1.736 -11.600 1.00 89.56 90 GLY A C 1
ATOM 640 O O . GLY A 1 90 ? -2.581 -2.200 -10.769 1.00 89.56 90 GLY A O 1
ATOM 641 N N . ARG A 1 91 ? -2.211 -0.845 -12.518 1.00 93.12 91 ARG A N 1
ATOM 642 C CA . ARG A 1 91 ? -3.594 -0.336 -12.592 1.00 93.12 91 ARG A CA 1
ATOM 643 C C . ARG A 1 91 ? -4.606 -1.420 -12.962 1.00 93.12 91 ARG A C 1
ATOM 645 O O . ARG A 1 91 ? -5.638 -1.529 -12.309 1.00 93.12 91 ARG A O 1
ATOM 652 N N . ALA A 1 92 ? -4.309 -2.244 -13.966 1.00 94.31 92 ALA A N 1
ATOM 653 C CA . ALA A 1 92 ? -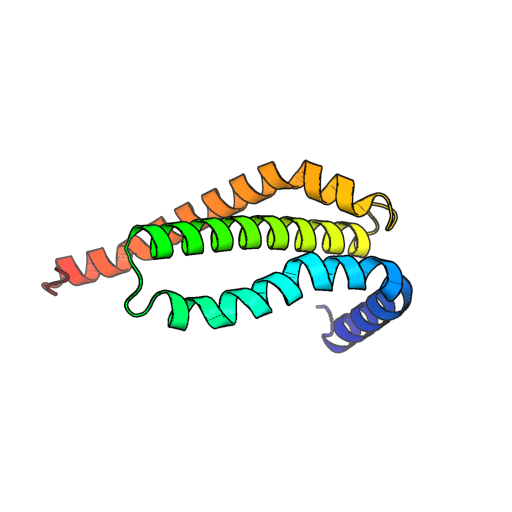5.209 -3.312 -14.410 1.00 94.31 92 ALA A CA 1
ATOM 654 C C . ALA A 1 92 ? -5.448 -4.381 -13.328 1.00 94.31 92 ALA A C 1
ATOM 656 O O . ALA A 1 92 ? -6.508 -5.001 -13.279 1.00 94.31 92 ALA A O 1
ATOM 657 N N . ARG A 1 93 ? -4.465 -4.600 -12.446 1.00 94.50 93 ARG A N 1
ATOM 658 C CA . ARG A 1 93 ? -4.543 -5.570 -11.345 1.00 94.50 93 ARG A CA 1
ATOM 659 C C . ARG A 1 93 ? -5.013 -4.971 -10.022 1.00 94.50 93 ARG A C 1
ATOM 661 O O . ARG A 1 93 ? -5.207 -5.727 -9.077 1.00 94.50 93 ARG A O 1
ATOM 668 N N . LEU A 1 94 ? -5.260 -3.663 -9.960 1.00 95.00 94 LEU A N 1
ATOM 669 C CA . LEU A 1 94 ? -5.598 -2.970 -8.720 1.00 95.00 94 LEU A CA 1
ATOM 670 C C . LEU A 1 94 ? -6.933 -3.434 -8.127 1.00 95.00 94 LEU A C 1
ATOM 672 O O . LEU A 1 94 ? -6.990 -3.764 -6.948 1.00 95.00 94 LEU A O 1
ATOM 676 N N . LEU A 1 95 ? -7.986 -3.529 -8.944 1.00 95.88 95 LEU A N 1
ATOM 677 C CA . LEU A 1 95 ? -9.289 -4.032 -8.493 1.00 95.88 95 LEU A CA 1
ATOM 678 C C . LEU A 1 95 ? -9.227 -5.503 -8.039 1.00 95.88 95 LEU A C 1
ATOM 680 O O . LEU A 1 95 ? -9.677 -5.782 -6.928 1.00 95.88 95 LEU A O 1
ATOM 684 N N . PRO A 1 96 ? -8.632 -6.439 -8.812 1.00 97.12 96 PRO A N 1
ATOM 685 C CA . PRO A 1 96 ? -8.398 -7.799 -8.330 1.00 97.12 96 PRO A CA 1
ATOM 686 C C . PRO A 1 96 ? -7.611 -7.853 -7.018 1.00 97.12 96 PRO A C 1
ATOM 688 O O . PRO A 1 96 ? -7.981 -8.598 -6.117 1.00 97.12 96 PRO A O 1
ATOM 691 N N . ALA A 1 97 ? -6.548 -7.056 -6.889 1.00 96.25 97 ALA A N 1
ATOM 692 C CA . ALA A 1 97 ? -5.734 -7.026 -5.680 1.00 96.25 97 ALA A CA 1
ATOM 693 C C . ALA A 1 97 ? -6.523 -6.498 -4.476 1.00 96.25 97 ALA A C 1
ATOM 695 O O . ALA A 1 97 ? -6.451 -7.092 -3.409 1.00 96.25 97 ALA A O 1
ATOM 696 N N . LEU A 1 98 ? -7.326 -5.443 -4.646 1.00 96.25 98 LEU A N 1
ATOM 697 C CA . LEU A 1 98 ? -8.220 -4.949 -3.597 1.00 96.25 98 LEU A CA 1
ATOM 698 C C . LEU A 1 98 ? -9.241 -6.009 -3.180 1.00 96.25 98 LEU A C 1
ATOM 700 O O . LEU A 1 98 ? -9.424 -6.229 -1.987 1.00 96.25 98 LEU A O 1
ATOM 704 N N . ALA A 1 99 ? -9.865 -6.697 -4.139 1.00 96.88 99 ALA A N 1
ATOM 705 C CA . ALA A 1 99 ? -10.815 -7.766 -3.845 1.00 96.88 99 ALA A CA 1
ATOM 706 C C . ALA A 1 99 ? -10.162 -8.896 -3.033 1.00 96.88 99 ALA A C 1
ATOM 708 O O . ALA A 1 99 ? -10.728 -9.350 -2.040 1.00 96.88 99 ALA A O 1
ATOM 709 N N . VAL A 1 100 ? -8.946 -9.306 -3.409 1.00 97.12 100 VAL A N 1
ATOM 710 C CA . VAL A 1 100 ? -8.170 -10.309 -2.666 1.00 97.12 100 VAL A CA 1
ATOM 711 C C . VAL A 1 100 ? -7.798 -9.799 -1.274 1.00 97.12 100 VAL A C 1
ATOM 713 O O . VAL A 1 100 ? -7.968 -10.534 -0.308 1.00 97.12 100 VAL A O 1
ATOM 716 N N . SER A 1 101 ? -7.350 -8.551 -1.135 1.00 92.94 101 SER A N 1
ATOM 717 C CA . SER A 1 101 ? -7.016 -7.959 0.167 1.00 92.94 101 SER A CA 1
ATOM 718 C C . SER A 1 101 ? -8.223 -7.905 1.104 1.00 92.94 101 SER A C 1
ATOM 720 O O . SER A 1 101 ? -8.105 -8.271 2.270 1.00 92.94 101 SER A O 1
ATOM 722 N N . VAL A 1 102 ? -9.394 -7.504 0.600 1.00 95.75 102 VAL A N 1
ATOM 723 C CA . VAL A 1 102 ? -10.647 -7.490 1.373 1.00 95.75 102 VAL A CA 1
ATOM 724 C C . VAL A 1 102 ? -11.059 -8.907 1.767 1.00 95.75 102 VAL A C 1
ATOM 726 O O . VAL A 1 102 ? -11.433 -9.135 2.915 1.00 95.75 102 VAL A O 1
ATOM 729 N N . LEU A 1 103 ? -10.949 -9.872 0.851 1.00 98.06 103 LEU A N 1
ATOM 730 C CA . LEU A 1 103 ? -11.239 -11.273 1.144 1.00 98.06 103 LEU A CA 1
ATOM 731 C C . LEU A 1 103 ? -10.303 -11.824 2.227 1.00 98.06 103 LEU A C 1
ATOM 733 O O . LEU A 1 103 ? -10.771 -12.443 3.177 1.00 98.06 103 LEU A O 1
ATOM 737 N N . LEU A 1 104 ? -8.996 -11.576 2.114 1.00 97.25 104 LEU A N 1
ATOM 738 C CA . LEU A 1 104 ? -8.015 -11.998 3.114 1.00 97.25 104 LEU A CA 1
ATOM 739 C C . LEU A 1 104 ? -8.282 -11.342 4.468 1.00 97.25 104 LEU A C 1
ATOM 741 O O . LEU A 1 104 ? -8.229 -12.028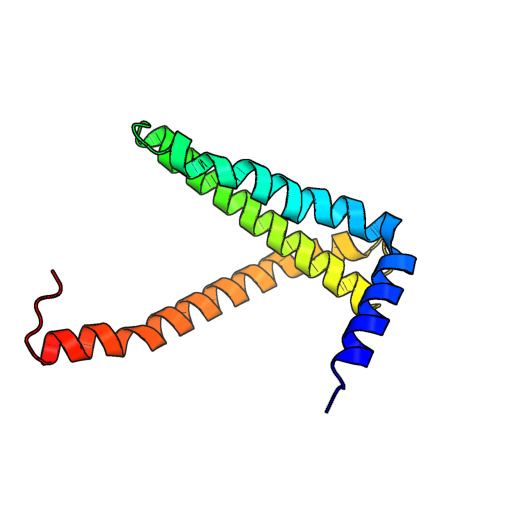 5.485 1.00 97.25 104 LEU A O 1
ATOM 745 N N . PHE A 1 105 ? -8.630 -10.054 4.490 1.00 95.38 105 PHE A N 1
ATOM 746 C CA . PHE A 1 105 ? -9.031 -9.370 5.716 1.00 95.38 105 PHE A CA 1
ATOM 747 C C . PHE A 1 105 ? -10.273 -10.012 6.347 1.00 95.38 105 PHE A C 1
ATOM 749 O O . PHE A 1 105 ? -10.266 -10.298 7.540 1.00 95.38 105 PHE A O 1
ATOM 756 N N . ALA A 1 106 ? -11.312 -10.304 5.559 1.00 97.25 106 ALA A N 1
ATOM 757 C CA . ALA A 1 106 ? -12.517 -10.970 6.048 1.00 97.25 106 ALA A CA 1
ATOM 758 C C . ALA A 1 106 ? -12.214 -12.371 6.603 1.00 97.25 106 ALA A C 1
ATOM 760 O O . ALA A 1 106 ? -12.701 -12.731 7.674 1.00 97.25 106 ALA A O 1
ATOM 761 N N . VAL A 1 107 ? -11.364 -13.143 5.920 1.00 98.19 107 VAL A N 1
ATOM 762 C CA . VAL A 1 107 ? -10.904 -14.454 6.401 1.00 98.19 107 VAL A CA 1
ATOM 763 C C . VAL A 1 107 ? -10.148 -14.308 7.719 1.00 98.19 107 VAL A C 1
ATOM 765 O O . VAL A 1 107 ? -10.456 -15.015 8.673 1.00 98.19 107 VAL A O 1
ATOM 768 N N . MET A 1 108 ? -9.199 -13.372 7.811 1.00 97.19 108 MET A N 1
ATOM 769 C CA . MET A 1 108 ? -8.470 -13.111 9.054 1.00 97.19 108 MET A CA 1
ATOM 770 C C . MET A 1 108 ? -9.404 -12.689 10.188 1.00 97.19 108 MET A C 1
ATOM 772 O O . MET A 1 108 ? -9.254 -13.174 11.304 1.00 97.19 108 MET A O 1
ATOM 776 N N . PHE A 1 109 ? -10.389 -11.836 9.904 1.00 95.62 109 PHE A N 1
ATOM 777 C CA . PHE A 1 109 ? -11.389 -11.417 10.879 1.00 95.62 109 PHE A CA 1
ATOM 778 C C . PHE A 1 109 ? -12.156 -12.623 11.432 1.00 95.62 109 PHE A C 1
ATOM 780 O O . PHE 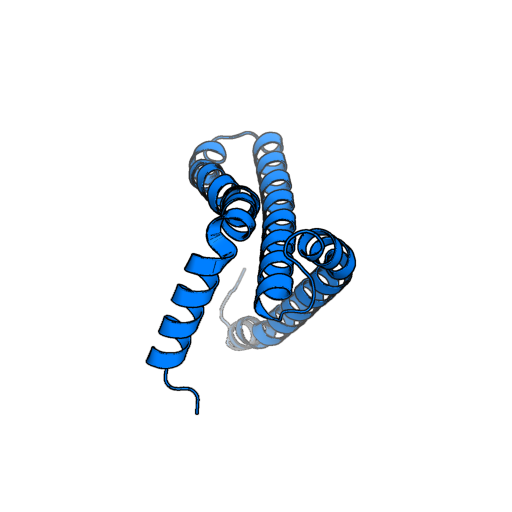A 1 109 ? -12.218 -12.800 12.646 1.00 95.62 109 PHE A O 1
ATOM 787 N N . VAL A 1 110 ? -12.648 -13.507 10.556 1.00 97.19 110 VAL A N 1
ATOM 788 C CA . VAL A 1 110 ? -13.334 -14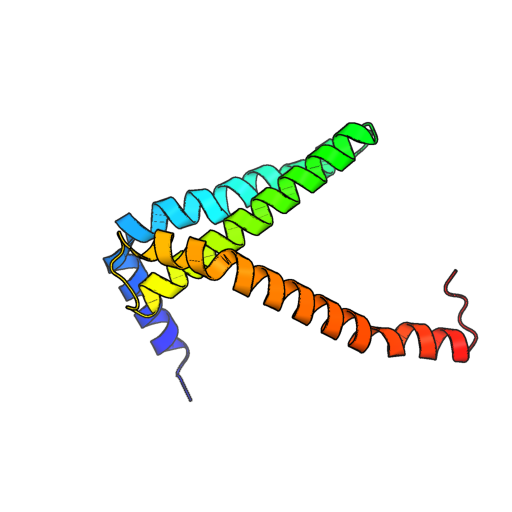.749 10.949 1.00 97.19 110 VAL A CA 1
ATOM 789 C C . VAL A 1 110 ? -12.424 -15.665 11.767 1.00 97.19 110 VAL A C 1
ATOM 791 O O . VAL A 1 110 ? -12.863 -16.222 12.768 1.00 97.19 110 VAL A O 1
ATOM 794 N N . LEU A 1 111 ? -11.153 -15.802 11.381 1.00 97.44 111 LEU A N 1
ATOM 795 C CA . LEU A 1 111 ? -10.183 -16.630 12.102 1.00 97.44 111 LEU A CA 1
ATOM 796 C C . LEU A 1 111 ? -9.837 -16.088 13.495 1.00 97.44 111 LEU A C 1
ATOM 798 O O . LEU A 1 111 ? -9.428 -16.868 14.351 1.00 97.44 111 LEU A O 1
ATOM 802 N N . VAL A 1 112 ? -10.003 -14.784 13.736 1.00 96.31 112 VAL A N 1
ATOM 803 C CA . VAL A 1 112 ? -9.791 -14.159 15.052 1.00 96.31 112 VAL A CA 1
ATOM 804 C C . VAL A 1 112 ? -11.016 -14.304 15.961 1.00 96.31 112 VAL A C 1
ATOM 806 O O . VAL A 1 112 ? -10.841 -14.357 17.177 1.00 96.31 112 VAL A O 1
ATOM 809 N N . LEU A 1 113 ? -12.232 -14.448 15.413 1.00 94.75 113 LEU A N 1
ATOM 810 C CA . LEU A 1 113 ? -13.481 -14.567 16.190 1.00 94.75 113 LEU A CA 1
ATOM 811 C C . LEU A 1 113 ? -13.474 -15.616 17.318 1.00 94.75 113 LEU A C 1
ATOM 813 O O . LEU A 1 113 ? -14.075 -15.336 18.356 1.00 94.75 113 LEU A O 1
ATOM 817 N N . PRO A 1 114 ? -12.818 -16.788 17.202 1.00 95.00 114 PRO A N 1
ATOM 818 C CA . PRO A 1 114 ? -12.782 -17.757 18.294 1.00 95.00 114 PRO A CA 1
ATOM 819 C C . PRO A 1 114 ? -12.197 -17.204 19.600 1.00 95.00 114 PRO A C 1
ATOM 821 O O . PRO A 1 114 ? -12.598 -17.654 20.668 1.00 95.00 114 PRO A O 1
ATOM 824 N N . ILE A 1 115 ? -11.288 -16.223 19.539 1.00 94.50 115 ILE A N 1
ATOM 825 C CA . ILE A 1 115 ? -10.636 -15.641 20.722 1.00 94.50 115 ILE A CA 1
ATOM 826 C C . ILE A 1 115 ? -11.648 -14.911 21.626 1.00 94.50 115 ILE A C 1
ATOM 828 O O . ILE A 1 115 ? -11.821 -15.341 22.768 1.00 94.50 115 ILE A O 1
ATOM 832 N N . PRO A 1 116 ? -12.345 -13.847 21.171 1.00 92.88 116 PRO A N 1
ATOM 833 C CA . PRO A 1 116 ? -13.331 -13.165 22.006 1.00 92.88 116 PRO A CA 1
ATOM 834 C C . PRO A 1 116 ? -14.497 -14.083 22.389 1.00 92.88 116 PRO A C 1
ATOM 836 O O . PRO A 1 116 ? -14.977 -14.005 23.515 1.00 92.88 116 PRO A O 1
ATOM 839 N N . LEU A 1 117 ? -14.908 -15.005 21.509 1.00 93.31 117 LEU A N 1
ATOM 840 C CA . LEU A 1 117 ? -15.966 -15.970 21.823 1.00 93.31 117 LEU A CA 1
ATOM 841 C C . LEU A 1 117 ? -15.578 -16.889 22.991 1.00 93.31 117 LEU A C 1
ATOM 843 O O . LEU A 1 117 ? -16.367 -17.070 23.914 1.00 93.31 117 LEU A O 1
ATOM 847 N N . ALA A 1 118 ? -14.363 -17.443 22.988 1.00 93.88 118 ALA A N 1
ATOM 848 C CA . ALA A 1 118 ? -13.891 -18.312 24.066 1.00 93.88 118 ALA A CA 1
ATOM 849 C C . ALA A 1 118 ? -13.770 -17.566 25.403 1.00 93.88 118 ALA A C 1
ATOM 851 O O . ALA A 1 118 ? -14.139 -18.104 26.449 1.00 93.88 118 ALA A O 1
ATOM 852 N N . LEU A 1 119 ? -13.287 -16.322 25.371 1.00 94.50 119 LEU A N 1
ATOM 853 C CA . LEU A 1 119 ? -13.187 -15.472 26.556 1.00 94.50 119 LEU A CA 1
ATOM 854 C C . LEU A 1 119 ? -14.573 -15.161 27.139 1.00 94.50 119 LEU A C 1
ATOM 856 O O . LEU A 1 119 ? -14.784 -15.359 28.335 1.00 94.50 119 LEU A O 1
ATOM 860 N N . GLN A 1 120 ? -15.536 -14.779 26.297 1.00 94.25 120 GLN A N 1
ATOM 861 C CA . GLN A 1 120 ? -16.906 -14.498 26.729 1.00 94.25 120 GLN A CA 1
ATOM 862 C C . GLN A 1 120 ? -17.591 -15.740 27.323 1.00 94.25 120 GLN A C 1
ATOM 864 O O . GLN A 1 120 ? -18.217 -15.658 28.378 1.00 94.25 120 GLN A O 1
ATOM 869 N N . LEU A 1 121 ? -17.416 -16.915 26.704 1.00 93.75 121 LEU A N 1
ATOM 870 C CA . LEU A 1 121 ? -17.923 -18.192 27.230 1.00 93.75 121 LEU A CA 1
ATOM 871 C C . LEU A 1 121 ? -17.268 -18.601 28.558 1.00 93.75 121 LEU A C 1
ATOM 873 O O . LEU A 1 121 ? -17.868 -19.339 29.335 1.00 93.75 121 LEU A O 1
ATOM 877 N N . SER A 1 122 ? -16.055 -18.115 28.826 1.00 93.44 122 SER A N 1
ATOM 878 C CA . SER A 1 122 ? -15.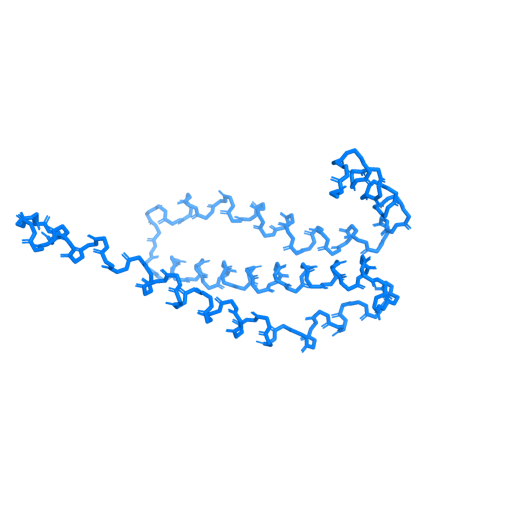334 -18.342 30.085 1.00 93.44 122 SER A CA 1
ATOM 879 C C . SER A 1 122 ? -15.716 -17.341 31.184 1.00 93.44 122 SER A C 1
ATOM 881 O O . SER A 1 122 ? -15.151 -17.392 32.274 1.00 93.44 122 SER A O 1
ATOM 883 N N . GLY A 1 123 ? -16.664 -16.436 30.917 1.00 92.06 123 GLY A N 1
ATOM 884 C CA . GLY A 1 123 ? -17.146 -15.443 31.877 1.00 92.06 123 GLY A CA 1
ATOM 885 C C . GLY A 1 123 ? -16.312 -14.163 31.946 1.00 92.06 123 GLY A C 1
ATOM 886 O O . GLY A 1 123 ? -16.520 -13.371 32.862 1.00 92.06 123 GLY A O 1
ATOM 887 N N . TYR A 1 124 ? -15.383 -13.939 31.006 1.00 90.44 124 TYR A N 1
ATOM 888 C CA . TYR A 1 124 ? -14.755 -12.625 30.866 1.00 90.44 124 TYR A CA 1
ATOM 889 C 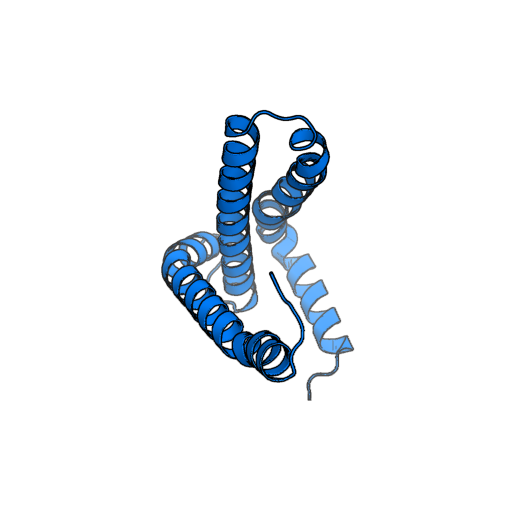C . TYR A 1 124 ? -15.770 -11.634 30.299 1.00 90.44 124 TYR A C 1
ATOM 891 O O . TYR A 1 124 ? -16.367 -11.888 29.249 1.00 90.44 124 TYR A O 1
ATOM 899 N N . ASP A 1 125 ? -15.931 -10.500 30.979 1.00 86.12 125 ASP A N 1
ATOM 900 C CA . ASP A 1 125 ? -16.694 -9.378 30.449 1.00 86.12 125 ASP A CA 1
ATOM 901 C C . ASP A 1 125 ? -15.842 -8.630 29.416 1.00 86.12 125 ASP A C 1
ATOM 903 O O . ASP A 1 125 ? -14.723 -8.202 29.707 1.00 86.12 125 ASP A O 1
ATOM 907 N N . LEU A 1 126 ? -16.341 -8.562 28.184 1.00 77.38 126 LEU A N 1
ATOM 908 C CA . LEU A 1 126 ? -15.655 -7.961 27.037 1.00 77.38 126 LEU A CA 1
ATOM 909 C C . LEU A 1 126 ? -16.369 -6.690 26.546 1.00 77.38 126 LEU A C 1
ATOM 911 O O . LEU A 1 126 ? -16.047 -6.214 25.454 1.00 77.38 126 LEU A O 1
ATOM 915 N N . MET A 1 127 ? -17.338 -6.170 27.312 1.00 62.78 127 MET A N 1
ATOM 916 C CA . MET A 1 127 ? -18.121 -4.970 26.990 1.00 62.78 127 MET A CA 1
ATOM 917 C C . MET A 1 127 ? -18.039 -3.907 28.083 1.00 62.78 127 MET A C 1
ATOM 919 O O . MET A 1 127 ? -18.005 -4.265 29.276 1.00 62.78 127 MET A O 1
#

Radius of gyration: 19.94 Å; Cα contacts (8 Å, |Δi|>4): 68; chains: 1; bounding box: 41×41×51 Å

Organism: Staphylococcus aureus (NCBI:txid1280)

Sequence (127 aa):
MAKMGTVWDRTAEFLGDNLGATLPVALLAFFVPASIEGSFQAAKAGGSPELVLSLYLVQLAFGILSLWGSLTISAMALAVASARGAGAIGRARLLPALAVSVLLFAVMFVLVLPIPLALQLSGYDLM

Secondary structure (DSSP, 8-state):
---HHHHHHHHHHHHHHHHHHHHHHHIIIIIHHHHHHTTHHHHHTT--HHHHHHHHHHHHHHHHHHHHHHHHHHHHHTTSS-HHHHHHHHHHHHHHHHHHHHHHHHHHHHHHTHHHHHHHHTT----

Mean predicted aligned error: 5.4 Å

pLDDT: mean 92.92, std 6.14, range [62.78, 98.19]